Protein AF-F0ZIY8-F1 (afdb_monomer_lite)

Radius of gyration: 47.44 Å; chains: 1; bounding box: 105×86×109 Å

Structure (mmCIF, N/CA/C/O backbone):
data_AF-F0ZIY8-F1
#
_entry.id   AF-F0ZIY8-F1
#
loop_
_atom_site.group_PDB
_atom_site.id
_atom_site.type_symb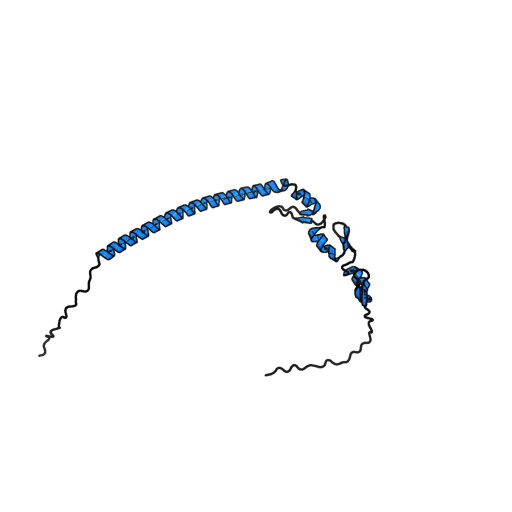ol
_atom_site.label_atom_id
_atom_site.label_alt_id
_atom_site.label_comp_id
_atom_site.label_asym_id
_atom_site.label_entity_id
_atom_site.label_seq_id
_atom_site.pdbx_PDB_ins_code
_atom_site.Cartn_x
_atom_site.Cartn_y
_atom_site.Cartn_z
_atom_site.occupancy
_atom_site.B_iso_or_equiv
_atom_site.auth_seq_id
_atom_site.auth_comp_id
_atom_site.auth_asym_id
_atom_site.auth_atom_id
_atom_site.pdbx_PDB_model_num
ATOM 1 N N . MET A 1 1 ? -14.926 -57.687 -19.086 1.00 38.59 1 MET A N 1
ATOM 2 C CA . MET A 1 1 ? -14.858 -57.351 -20.523 1.00 38.59 1 MET A CA 1
ATOM 3 C C . MET A 1 1 ? -13.674 -56.431 -20.722 1.00 38.59 1 MET A C 1
ATOM 5 O O . MET A 1 1 ? -13.689 -55.307 -20.241 1.00 38.59 1 MET A O 1
ATOM 9 N N . GLU A 1 2 ? -12.624 -56.969 -21.328 1.00 29.83 2 GLU A N 1
ATOM 10 C CA . GLU A 1 2 ? -11.372 -56.281 -21.631 1.00 29.83 2 GLU A CA 1
ATOM 11 C C . GLU A 1 2 ? -11.563 -55.410 -22.877 1.00 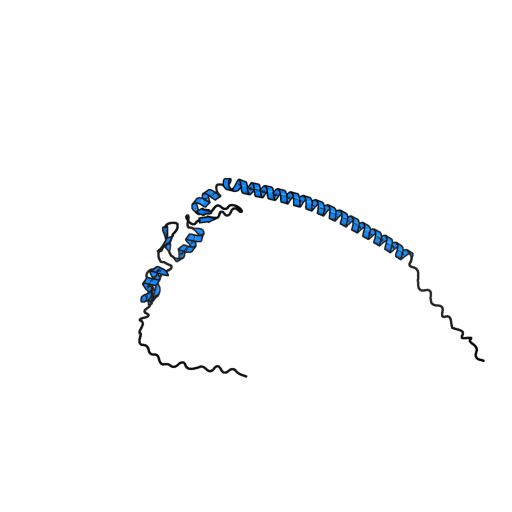29.83 2 GLU A C 1
ATOM 13 O O . GLU A 1 2 ? -11.985 -55.901 -23.926 1.00 29.83 2 GLU A O 1
ATOM 18 N N . ILE A 1 3 ? -11.272 -54.114 -22.771 1.00 34.38 3 ILE A N 1
ATOM 19 C CA . ILE A 1 3 ? -11.313 -53.201 -23.914 1.00 34.38 3 ILE A CA 1
ATOM 20 C C . ILE A 1 3 ? -9.974 -53.326 -24.645 1.00 34.38 3 ILE A C 1
ATOM 22 O O . ILE A 1 3 ? -8.959 -52.774 -24.223 1.00 34.38 3 ILE A O 1
ATOM 26 N N . LYS A 1 4 ? -9.976 -54.088 -25.742 1.00 33.06 4 LYS A N 1
ATOM 27 C CA . LYS A 1 4 ? -8.862 -54.175 -26.692 1.00 33.06 4 LYS A CA 1
ATOM 28 C C . LYS A 1 4 ? -8.757 -52.851 -27.453 1.00 33.06 4 LYS A C 1
ATOM 30 O O . LYS A 1 4 ? -9.622 -52.536 -28.267 1.00 33.06 4 LYS A O 1
ATOM 35 N N . PHE A 1 5 ? -7.699 -52.085 -27.201 1.00 32.84 5 PHE A N 1
ATOM 36 C CA . PHE A 1 5 ? -7.334 -50.950 -28.046 1.00 32.84 5 PHE A CA 1
ATOM 37 C C . PHE A 1 5 ? -6.757 -51.476 -29.363 1.00 32.84 5 PHE A C 1
ATOM 39 O O . PHE A 1 5 ? -5.696 -52.096 -29.396 1.00 32.84 5 PHE A O 1
ATOM 46 N N . VAL A 1 6 ? -7.494 -51.251 -30.449 1.00 36.56 6 VAL A N 1
ATOM 47 C CA . VAL A 1 6 ? -7.050 -51.507 -31.820 1.00 36.56 6 VAL A CA 1
ATOM 48 C C . VAL A 1 6 ? -6.121 -50.366 -32.231 1.00 36.56 6 VAL A C 1
ATOM 50 O O . VAL A 1 6 ? -6.571 -49.244 -32.463 1.00 36.56 6 VAL A O 1
ATOM 53 N N . SER A 1 7 ? -4.824 -50.652 -32.322 1.00 36.38 7 SER A N 1
ATOM 54 C CA . SER A 1 7 ? -3.845 -49.779 -32.969 1.00 36.38 7 SER A CA 1
ATOM 55 C C . SER A 1 7 ? -4.122 -49.763 -34.472 1.00 36.38 7 SER A C 1
ATOM 57 O O . SER A 1 7 ? -3.804 -50.720 -35.171 1.00 36.38 7 SER A O 1
ATOM 59 N N . LYS A 1 8 ? -4.752 -48.696 -34.975 1.00 40.06 8 LYS A N 1
ATOM 60 C CA . LYS A 1 8 ? -4.818 -48.441 -36.417 1.00 40.06 8 LYS A CA 1
ATOM 61 C C . LYS A 1 8 ? -3.461 -47.929 -36.885 1.00 40.06 8 LYS A C 1
ATOM 63 O O . LYS A 1 8 ? -3.038 -46.837 -36.511 1.00 40.06 8 LYS A O 1
ATOM 68 N N . GLU A 1 9 ? -2.809 -48.755 -37.689 1.00 42.09 9 GLU A N 1
ATOM 69 C CA . GLU A 1 9 ? -1.696 -48.403 -38.559 1.00 42.09 9 GLU A CA 1
ATOM 70 C C . GLU A 1 9 ? -2.087 -47.166 -39.382 1.00 42.09 9 GLU A C 1
ATOM 72 O O . GLU A 1 9 ? -3.124 -47.154 -40.046 1.00 42.09 9 GLU A O 1
ATOM 77 N N . ILE A 1 10 ? -1.300 -46.093 -39.279 1.00 44.62 10 ILE A N 1
ATOM 78 C CA . ILE A 1 10 ? -1.439 -44.937 -40.164 1.00 44.62 10 ILE A CA 1
ATOM 79 C C . ILE A 1 10 ? -0.453 -45.143 -41.304 1.00 44.62 10 ILE A C 1
ATOM 81 O O . ILE A 1 10 ? 0.761 -45.187 -41.098 1.00 44.62 10 ILE A O 1
ATOM 85 N N . ASP A 1 11 ? -1.035 -45.291 -42.489 1.00 41.12 11 ASP A N 1
ATOM 86 C CA . ASP A 1 11 ? -0.373 -45.572 -43.746 1.00 41.12 11 ASP A CA 1
ATOM 87 C C . ASP A 1 11 ? 0.800 -44.639 -44.040 1.00 41.12 11 ASP A C 1
ATOM 89 O O . ASP A 1 11 ? 0.721 -43.407 -44.073 1.00 41.12 11 ASP A O 1
ATOM 93 N N . ASN A 1 12 ? 1.905 -45.309 -44.330 1.00 47.19 12 ASN A N 1
ATOM 94 C CA . ASN A 1 12 ? 3.186 -44.776 -44.723 1.00 47.19 12 ASN A CA 1
ATOM 95 C C . ASN A 1 12 ? 3.118 -44.359 -46.204 1.00 47.19 12 ASN A C 1
ATOM 97 O O . ASN A 1 12 ? 3.595 -45.067 -47.087 1.00 47.19 12 ASN A O 1
ATOM 101 N N . SER A 1 13 ? 2.458 -43.236 -46.503 1.00 51.12 13 SER A N 1
ATOM 102 C CA . SER A 1 13 ? 2.246 -42.798 -47.890 1.00 51.12 13 SER A CA 1
ATOM 103 C C . SER A 1 13 ? 2.070 -41.280 -48.028 1.00 51.12 13 SER A C 1
ATOM 105 O O . SER A 1 13 ? 1.083 -40.825 -48.582 1.00 51.12 13 SER A O 1
ATOM 107 N N 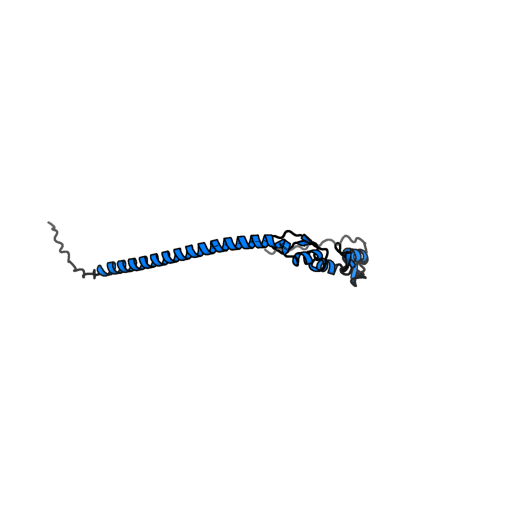. PHE A 1 14 ? 3.039 -40.472 -47.584 1.00 41.84 14 PHE A N 1
ATOM 108 C CA . PHE A 1 14 ? 3.292 -39.135 -48.156 1.00 41.84 14 PHE A CA 1
ATOM 109 C C . PHE A 1 14 ? 4.769 -38.765 -47.965 1.00 41.84 14 PHE A C 1
ATOM 111 O O . PHE A 1 14 ? 5.156 -37.960 -47.121 1.00 41.84 14 PHE A O 1
ATOM 118 N N . ARG A 1 15 ? 5.633 -39.366 -48.790 1.00 45.59 15 ARG A N 1
ATOM 119 C CA . ARG A 1 15 ? 7.035 -38.957 -48.931 1.00 45.59 15 ARG A CA 1
ATOM 120 C C . ARG A 1 15 ? 7.101 -37.650 -49.731 1.00 45.59 15 ARG A C 1
ATOM 122 O O . ARG A 1 15 ? 7.441 -37.653 -50.911 1.00 45.59 15 ARG A O 1
ATOM 129 N N . CYS A 1 16 ? 6.763 -36.525 -49.100 1.00 43.22 16 CYS A N 1
ATOM 130 C CA . CYS A 1 16 ? 6.995 -35.199 -49.672 1.00 43.22 16 CYS A CA 1
ATOM 131 C C . CYS A 1 16 ? 8.455 -34.794 -49.424 1.00 43.22 16 CYS A C 1
ATOM 133 O O . CYS A 1 16 ? 8.876 -34.548 -48.295 1.00 43.22 16 CYS A O 1
ATOM 135 N N . LYS A 1 17 ? 9.249 -34.767 -50.498 1.00 42.97 17 LYS A N 1
ATOM 136 C CA . LYS A 1 17 ? 10.638 -34.301 -50.508 1.00 42.97 17 LYS A CA 1
ATOM 137 C C . LYS A 1 17 ? 10.689 -32.797 -50.208 1.00 42.97 17 LYS A C 1
ATOM 139 O O . LYS A 1 17 ? 10.647 -31.984 -51.125 1.00 42.97 17 LYS A O 1
ATOM 144 N N . LYS A 1 18 ? 10.846 -32.420 -48.942 1.00 43.06 18 LYS A N 1
ATOM 145 C CA . LYS A 1 18 ? 11.510 -31.164 -48.580 1.00 43.06 18 LYS A CA 1
ATOM 146 C C . LYS A 1 18 ? 12.559 -31.461 -47.522 1.00 43.06 18 LYS A C 1
ATOM 148 O O . LYS A 1 18 ? 12.265 -31.575 -46.338 1.00 43.06 18 LYS A O 1
ATOM 153 N N . SER A 1 19 ? 13.789 -31.625 -47.987 1.00 51.25 19 SER A N 1
ATOM 154 C CA . SER A 1 19 ? 14.988 -31.662 -47.160 1.00 51.25 19 SER A CA 1
ATOM 155 C C . SER A 1 19 ? 15.195 -30.266 -46.568 1.00 51.25 19 SER A C 1
ATOM 157 O O . SER A 1 19 ? 15.924 -29.448 -47.123 1.00 51.25 19 SER A O 1
ATOM 159 N N . TYR A 1 20 ? 14.476 -29.934 -45.497 1.00 51.41 20 TYR A N 1
ATOM 160 C CA . TYR A 1 20 ? 14.747 -28.711 -44.753 1.00 51.41 20 TYR A CA 1
ATOM 161 C C . TYR A 1 20 ? 16.059 -28.922 -43.998 1.00 51.41 20 TYR A C 1
ATOM 163 O O . TYR A 1 20 ? 16.142 -29.765 -43.107 1.00 51.41 20 TYR A O 1
ATOM 171 N N . ASN A 1 21 ? 17.103 -28.194 -44.393 1.00 56.59 21 ASN A N 1
ATOM 172 C CA . ASN A 1 21 ? 18.365 -28.134 -43.665 1.00 56.59 21 ASN A CA 1
ATOM 173 C C . ASN A 1 21 ? 18.106 -27.523 -42.278 1.00 56.59 21 ASN A C 1
ATOM 175 O O . ASN A 1 21 ? 18.167 -26.309 -42.108 1.00 56.59 21 ASN A O 1
ATOM 179 N N . ASN A 1 22 ? 17.799 -28.370 -41.296 1.00 65.06 22 ASN A N 1
ATOM 180 C CA . ASN A 1 22 ? 17.608 -28.010 -39.890 1.00 65.06 22 ASN A CA 1
ATOM 181 C C . ASN A 1 22 ? 18.970 -27.868 -39.185 1.00 65.06 22 ASN A C 1
ATOM 183 O O . ASN A 1 22 ? 19.232 -28.482 -38.155 1.00 65.06 22 ASN A O 1
ATOM 187 N N . THR A 1 23 ? 19.893 -27.115 -39.785 1.00 83.62 23 THR A N 1
ATOM 188 C CA . THR A 1 23 ? 21.197 -26.865 -39.174 1.00 83.62 23 THR A CA 1
ATOM 189 C C . THR A 1 23 ? 21.044 -25.814 -38.080 1.00 83.62 23 THR A C 1
ATOM 191 O O . THR A 1 23 ? 20.706 -24.654 -38.331 1.00 83.62 23 THR A O 1
ATOM 194 N N . GLU A 1 24 ? 21.267 -26.236 -36.840 1.00 88.19 24 GLU A N 1
ATOM 195 C CA . GLU A 1 24 ? 21.360 -25.334 -35.700 1.00 88.19 24 GLU A CA 1
ATOM 196 C C . GLU A 1 24 ? 22.715 -24.620 -35.714 1.00 88.19 24 GLU A C 1
ATOM 198 O O . GLU A 1 24 ? 23.759 -25.215 -35.985 1.00 88.19 24 GLU A O 1
ATOM 203 N N . ALA A 1 25 ? 22.700 -23.328 -35.412 1.00 89.69 25 ALA A N 1
ATOM 204 C CA . ALA A 1 25 ? 23.885 -22.509 -35.225 1.00 89.69 25 ALA A CA 1
ATOM 205 C C . ALA A 1 25 ? 23.791 -21.782 -33.875 1.00 89.69 25 ALA A C 1
ATOM 207 O O . ALA A 1 25 ? 22.692 -21.440 -33.428 1.00 89.69 25 ALA A O 1
ATOM 208 N N . PRO A 1 26 ? 24.918 -21.505 -33.199 1.00 93.56 26 PRO A N 1
ATOM 209 C CA . PRO A 1 26 ? 24.887 -20.732 -31.968 1.00 93.56 26 PRO A CA 1
ATOM 210 C C . PRO A 1 26 ? 24.473 -19.281 -32.255 1.00 93.56 26 PRO A C 1
ATOM 212 O O . PRO A 1 26 ? 25.013 -18.615 -33.142 1.00 93.56 26 PRO A O 1
ATOM 215 N N . CYS A 1 27 ? 23.534 -18.767 -31.462 1.00 93.88 27 CYS A N 1
ATOM 216 C CA . CYS A 1 27 ? 23.177 -17.349 -31.445 1.00 93.88 27 CYS A CA 1
ATOM 217 C C . CYS A 1 27 ? 24.383 -16.491 -31.037 1.00 93.88 27 CYS A C 1
ATOM 219 O O . CYS A 1 27 ? 25.069 -16.806 -30.060 1.00 93.88 27 CYS A O 1
ATOM 221 N N . ASP A 1 28 ? 24.621 -15.358 -31.704 1.00 92.94 28 ASP A N 1
ATOM 222 C CA . ASP A 1 28 ? 25.840 -14.577 -31.459 1.00 92.94 28 ASP A CA 1
ATOM 223 C C . ASP A 1 28 ? 25.832 -13.902 -30.084 1.00 92.94 28 ASP A C 1
ATOM 225 O O . ASP A 1 28 ? 26.882 -13.730 -29.457 1.00 92.94 28 ASP A O 1
ATOM 229 N N . LEU A 1 29 ? 24.634 -13.606 -29.577 1.00 93.75 29 LEU A N 1
ATOM 230 C CA . LEU A 1 29 ? 24.413 -12.906 -28.319 1.00 93.75 29 LEU A CA 1
ATOM 231 C C . LEU A 1 29 ? 24.307 -13.857 -27.127 1.00 93.75 29 LEU A C 1
ATOM 233 O O . LEU A 1 29 ? 24.973 -13.643 -26.114 1.00 93.75 29 LEU A O 1
ATOM 237 N N . CYS A 1 30 ? 23.450 -14.883 -27.205 1.00 93.31 30 CYS A N 1
ATOM 238 C CA . CYS A 1 30 ? 23.188 -15.780 -26.076 1.00 93.31 30 CYS A CA 1
ATOM 239 C C . CYS A 1 30 ? 23.963 -17.096 -26.119 1.00 93.31 30 CYS A C 1
ATOM 241 O O . CYS A 1 30 ? 24.112 -17.685 -25.048 1.00 93.31 30 CYS A O 1
ATOM 243 N N . LYS A 1 31 ? 24.509 -17.479 -27.283 1.00 94.12 31 LYS A N 1
ATOM 244 C CA . LYS A 1 31 ? 25.193 -18.755 -27.562 1.00 94.12 31 LYS A CA 1
ATOM 245 C C . LYS A 1 31 ? 24.301 -19.999 -27.484 1.00 94.12 31 LYS A C 1
ATOM 247 O O . LYS A 1 31 ? 24.815 -21.105 -27.576 1.00 94.12 31 LYS A O 1
ATOM 252 N N . ALA A 1 32 ? 22.982 -19.828 -27.357 1.00 91.38 32 ALA A N 1
ATOM 253 C CA . ALA A 1 32 ? 22.037 -20.936 -27.451 1.00 91.38 32 ALA A CA 1
ATOM 254 C C . ALA A 1 32 ? 21.989 -21.479 -28.891 1.00 91.38 32 ALA A C 1
ATOM 256 O O . ALA A 1 32 ? 22.099 -20.670 -29.823 1.00 91.38 32 ALA A O 1
ATOM 257 N N . PRO A 1 33 ? 21.819 -22.798 -29.078 1.00 92.38 33 PRO A N 1
ATOM 258 C CA . PRO A 1 33 ? 21.574 -23.368 -30.395 1.00 92.38 33 PRO A CA 1
ATOM 259 C C . PRO A 1 33 ? 20.216 -22.880 -30.906 1.00 92.38 33 PRO A C 1
ATOM 261 O O . PRO A 1 33 ? 19.212 -22.935 -30.195 1.00 92.38 33 PRO A O 1
ATOM 264 N N . VAL A 1 34 ? 20.201 -22.330 -32.116 1.00 93.19 34 VAL A N 1
ATOM 265 C CA . VAL A 1 34 ? 18.993 -21.855 -32.795 1.00 93.19 34 VAL A CA 1
ATOM 266 C C . VAL A 1 34 ? 19.041 -22.296 -34.248 1.00 93.19 34 VAL A C 1
ATOM 268 O O . VAL A 1 34 ? 20.119 -22.345 -34.841 1.00 93.19 34 VAL A O 1
ATOM 271 N N . LEU A 1 35 ? 17.888 -22.599 -34.843 1.00 92.00 35 LEU A N 1
ATOM 272 C CA . LEU A 1 35 ? 17.821 -22.891 -36.273 1.00 92.00 35 LEU A CA 1
ATOM 273 C C . LEU A 1 35 ? 18.413 -21.720 -37.056 1.00 92.00 35 LEU A C 1
ATOM 275 O O . LEU A 1 35 ? 18.092 -20.561 -36.786 1.00 92.00 35 LEU A O 1
ATOM 279 N N . ASN A 1 36 ? 19.278 -22.007 -38.026 1.00 89.31 36 ASN A N 1
ATOM 280 C CA . ASN A 1 36 ? 19.948 -20.952 -38.781 1.00 89.31 36 ASN A CA 1
ATOM 281 C C . ASN A 1 36 ? 18.946 -20.047 -39.529 1.00 89.31 36 ASN A C 1
ATOM 283 O O . ASN A 1 36 ? 19.167 -18.841 -39.631 1.00 89.31 36 ASN A O 1
ATOM 287 N N . SER A 1 37 ? 17.807 -20.603 -39.969 1.00 90.00 37 SER A N 1
ATOM 288 C CA . SER A 1 37 ? 16.678 -19.846 -40.537 1.00 90.00 37 SER A CA 1
ATOM 289 C C . SER A 1 37 ? 16.073 -18.841 -39.553 1.00 90.00 37 SER A C 1
ATOM 291 O O . SER A 1 37 ? 15.670 -17.750 -39.950 1.00 90.00 37 SER A O 1
ATOM 293 N N . ASP A 1 38 ? 16.066 -19.181 -38.264 1.00 90.75 38 ASP A N 1
ATOM 294 C CA . ASP A 1 38 ? 15.397 -18.419 -37.212 1.00 90.75 38 ASP A CA 1
ATOM 295 C C . ASP A 1 38 ? 16.374 -17.570 -36.395 1.00 90.75 38 ASP A C 1
ATOM 297 O O . ASP A 1 38 ? 15.941 -16.774 -35.562 1.00 90.75 38 ASP A O 1
ATOM 301 N N . LYS A 1 39 ? 17.688 -17.679 -36.636 1.00 91.44 39 LYS A N 1
ATOM 302 C CA . LYS A 1 39 ? 18.732 -16.976 -35.873 1.00 91.44 39 LYS A CA 1
ATOM 303 C C . LYS A 1 39 ? 18.481 -15.466 -35.801 1.00 91.44 39 LYS A C 1
ATOM 305 O O . LYS A 1 39 ? 18.526 -14.888 -34.715 1.00 91.44 39 LYS A O 1
ATOM 310 N N . LYS A 1 40 ? 18.139 -14.833 -36.929 1.00 91.69 40 LYS A N 1
ATOM 311 C CA . LYS A 1 40 ? 17.824 -13.395 -36.979 1.00 91.69 40 LYS A CA 1
ATOM 312 C C . LYS A 1 40 ? 16.566 -13.054 -36.171 1.00 91.69 40 LYS A C 1
ATOM 314 O O . LYS A 1 40 ? 16.591 -12.135 -35.355 1.00 91.69 40 LYS A O 1
ATOM 319 N N . SER A 1 41 ? 15.497 -13.834 -36.343 1.00 93.56 41 SER A N 1
ATOM 320 C CA . SER A 1 41 ? 14.245 -13.660 -35.593 1.00 93.56 41 SER A CA 1
ATOM 321 C C . SER A 1 41 ? 14.460 -13.8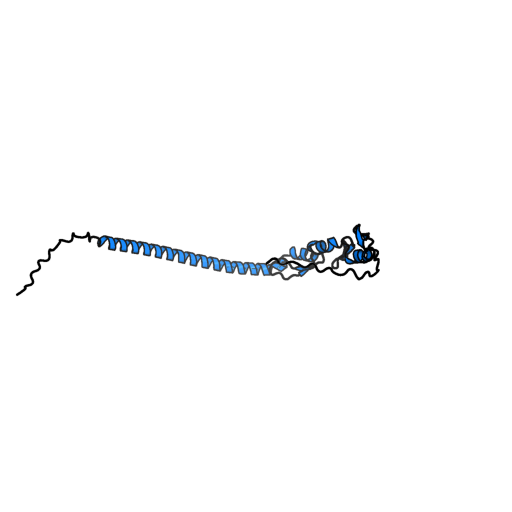41 -34.087 1.00 93.56 41 SER A C 1
ATOM 323 O O . SER A 1 41 ? 13.998 -13.031 -33.280 1.00 93.56 41 SER A O 1
ATOM 325 N N . HIS A 1 42 ? 15.243 -14.850 -33.695 1.00 93.31 42 HIS A N 1
ATOM 326 C CA . HIS A 1 42 ? 15.685 -15.052 -32.324 1.00 93.31 42 HIS A CA 1
ATOM 327 C C . HIS A 1 42 ? 16.391 -13.804 -31.790 1.00 93.31 42 HIS A C 1
ATOM 329 O O . HIS A 1 42 ? 15.980 -13.272 -30.762 1.00 93.31 42 H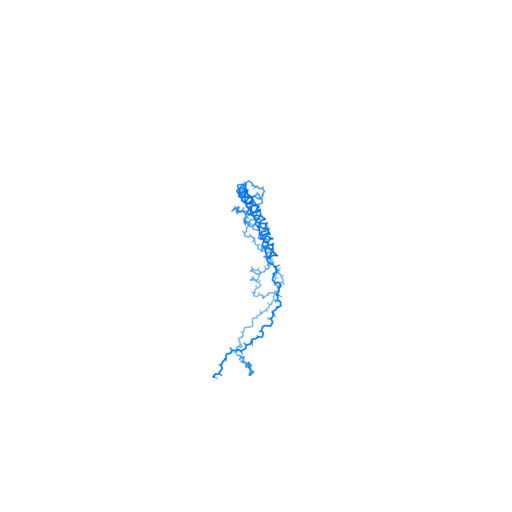IS A O 1
ATOM 335 N N . GLU A 1 43 ? 17.427 -13.303 -32.461 1.00 93.00 43 GLU A N 1
ATOM 336 C CA . GLU A 1 43 ? 18.191 -12.141 -31.995 1.00 93.00 43 GLU A CA 1
ATOM 337 C C . GLU A 1 43 ? 17.342 -10.875 -31.854 1.00 93.00 43 GLU A C 1
ATOM 339 O O . GLU A 1 43 ? 17.500 -10.132 -30.880 1.00 93.00 43 GLU A O 1
ATOM 344 N N . GLU A 1 44 ? 16.421 -10.643 -32.786 1.00 92.69 44 GLU A N 1
ATOM 345 C CA . GLU A 1 44 ? 15.545 -9.474 -32.788 1.00 92.69 44 GLU A CA 1
ATOM 346 C C . GLU A 1 44 ? 14.449 -9.566 -31.727 1.00 92.69 44 GLU A C 1
ATOM 348 O O . GLU A 1 44 ? 14.285 -8.617 -30.961 1.00 92.69 44 GLU A O 1
ATOM 353 N N . ASN A 1 45 ? 13.768 -10.707 -31.587 1.00 92.12 45 ASN A N 1
ATOM 354 C CA . ASN A 1 45 ? 12.497 -10.789 -30.854 1.00 92.12 45 ASN A CA 1
ATOM 355 C C . ASN A 1 45 ? 12.561 -11.591 -29.550 1.00 92.12 45 ASN A C 1
ATOM 357 O O . ASN A 1 45 ? 11.865 -11.247 -28.595 1.00 92.12 45 ASN A O 1
ATOM 361 N N . TYR A 1 46 ? 13.450 -12.584 -29.451 1.00 92.75 46 TYR A N 1
ATOM 362 C CA . TYR A 1 46 ? 13.406 -13.564 -28.353 1.00 92.75 46 TYR A CA 1
ATOM 363 C C . TYR A 1 46 ? 14.682 -13.644 -27.509 1.00 92.75 46 TYR A C 1
ATOM 365 O O . TYR A 1 46 ? 14.633 -13.987 -26.331 1.00 92.75 46 TYR A O 1
ATOM 373 N N . CYS A 1 47 ? 15.835 -13.260 -28.057 1.00 95.69 47 CYS A N 1
ATOM 374 C CA . CYS A 1 47 ? 17.124 -13.399 -27.402 1.00 95.69 47 CYS A CA 1
ATOM 375 C C . CYS A 1 47 ? 17.162 -12.642 -26.060 1.00 95.69 47 CYS A C 1
ATOM 377 O O . CYS A 1 47 ? 17.018 -11.412 -26.049 1.00 95.69 47 CYS A O 1
ATOM 379 N N . PRO A 1 48 ? 17.410 -13.325 -24.927 1.00 95.00 48 PRO A N 1
ATOM 380 C CA . PRO A 1 48 ? 17.401 -12.704 -23.600 1.00 95.00 48 PRO A CA 1
ATOM 381 C C . PRO A 1 48 ? 18.554 -11.710 -23.406 1.00 95.00 48 PRO A C 1
ATOM 383 O O . PRO A 1 48 ? 18.429 -10.734 -22.660 1.00 95.00 48 PRO A O 1
ATOM 386 N N . LYS A 1 49 ? 19.674 -11.925 -24.113 1.00 95.81 49 LYS A N 1
ATOM 387 C CA . LYS A 1 49 ? 20.880 -11.091 -24.021 1.00 95.81 49 LYS A CA 1
ATOM 388 C C . LYS A 1 49 ? 20.875 -9.895 -24.983 1.00 95.81 49 LYS A C 1
ATOM 390 O O . LYS A 1 49 ? 21.765 -9.050 -24.865 1.00 95.81 49 LYS A O 1
ATOM 395 N N . LYS A 1 50 ? 19.888 -9.778 -25.885 1.00 95.38 50 LYS A N 1
ATOM 396 C CA . LYS A 1 50 ? 19.733 -8.608 -26.767 1.00 95.38 50 LYS A CA 1
ATOM 397 C C . LYS A 1 50 ? 19.557 -7.346 -25.929 1.00 95.38 50 LYS A C 1
ATOM 399 O O . LYS A 1 50 ? 18.765 -7.323 -24.984 1.00 95.38 50 LYS A O 1
ATOM 404 N N . LYS A 1 51 ? 20.312 -6.302 -26.271 1.00 96.12 51 LYS A N 1
ATOM 405 C CA . LYS A 1 51 ? 20.147 -4.974 -25.679 1.00 96.12 51 LYS A CA 1
ATOM 406 C C . LYS A 1 51 ? 18.914 -4.309 -26.285 1.00 96.12 51 LYS A C 1
ATOM 408 O O . LYS A 1 51 ? 18.814 -4.198 -27.502 1.00 96.12 51 LYS A O 1
ATOM 413 N N . ILE A 1 52 ? 18.007 -3.872 -25.426 1.00 95.69 52 ILE A N 1
ATOM 414 C CA . ILE A 1 52 ? 16.790 -3.138 -25.755 1.00 95.69 52 ILE A CA 1
ATOM 415 C C . ILE A 1 52 ? 16.733 -1.861 -24.917 1.00 95.69 52 ILE A C 1
ATOM 417 O O . ILE A 1 52 ? 17.282 -1.807 -23.814 1.00 95.69 52 ILE A O 1
ATOM 421 N N . SER A 1 53 ? 16.074 -0.832 -25.433 1.00 96.69 53 SER A N 1
ATOM 422 C CA . SER A 1 53 ? 15.903 0.435 -24.721 1.00 96.69 53 SER A CA 1
ATOM 423 C C . SER A 1 53 ? 14.666 0.391 -23.827 1.00 96.69 53 SER A C 1
ATOM 425 O O . SER A 1 53 ? 13.614 -0.128 -24.208 1.00 96.69 53 SER A O 1
ATOM 427 N N . CYS A 1 54 ? 14.784 0.923 -22.612 1.00 96.81 54 CYS A N 1
ATOM 428 C CA . CYS A 1 54 ? 13.633 1.143 -21.746 1.00 96.81 54 CYS A CA 1
ATOM 429 C C . CYS A 1 54 ? 12.750 2.263 -22.310 1.00 96.81 54 CYS A C 1
ATOM 431 O O . CYS A 1 54 ? 13.246 3.357 -22.549 1.00 96.81 54 CYS A O 1
ATOM 433 N N . GLN A 1 55 ? 11.446 2.023 -22.437 1.00 95.69 55 GLN A N 1
ATOM 434 C CA . GLN A 1 55 ? 10.490 2.993 -22.990 1.00 95.69 55 GLN A CA 1
ATOM 435 C C . GLN A 1 55 ? 10.271 4.246 -22.123 1.00 95.69 55 GLN A C 1
ATOM 437 O O . GLN A 1 55 ? 9.760 5.239 -22.617 1.00 95.69 55 GLN A O 1
ATOM 442 N N . TYR A 1 56 ? 10.644 4.208 -20.838 1.00 96.12 56 TYR A N 1
ATOM 443 C CA . TYR A 1 56 ? 10.420 5.324 -19.908 1.00 96.12 56 TYR A CA 1
ATOM 444 C C . TYR A 1 56 ? 11.669 6.172 -19.662 1.00 96.12 56 TYR A C 1
ATOM 446 O O . TYR A 1 56 ? 11.566 7.372 -19.439 1.00 96.12 56 TYR A O 1
ATOM 454 N N . CYS A 1 57 ? 12.855 5.556 -19.646 1.00 95.50 57 CYS A N 1
ATOM 455 C CA . CYS A 1 57 ? 14.107 6.246 -19.310 1.00 95.50 57 CYS A CA 1
ATOM 456 C C . CYS A 1 57 ? 15.199 6.114 -20.377 1.00 95.50 57 CYS A C 1
ATOM 458 O O . CYS A 1 57 ? 16.331 6.521 -20.132 1.00 95.50 57 CYS A O 1
ATOM 460 N N . ASN A 1 58 ? 14.900 5.490 -21.521 1.00 95.56 58 ASN A N 1
ATOM 461 C CA . ASN A 1 58 ? 15.807 5.283 -22.657 1.00 95.56 58 ASN A CA 1
ATOM 462 C C . ASN A 1 58 ? 17.116 4.531 -22.343 1.00 95.56 58 ASN A C 1
ATOM 464 O O . ASN A 1 58 ? 17.992 4.403 -23.196 1.00 95.56 58 ASN A O 1
ATOM 468 N N . LYS A 1 59 ? 17.252 3.956 -21.142 1.00 95.19 59 LYS A N 1
ATOM 469 C CA . LYS A 1 59 ? 18.425 3.167 -20.753 1.00 95.19 59 LYS A CA 1
ATOM 470 C C . LYS A 1 59 ? 18.496 1.863 -21.551 1.00 95.19 59 LYS A C 1
ATOM 472 O O . LYS A 1 59 ? 17.522 1.111 -21.596 1.00 95.19 59 LYS A O 1
ATOM 477 N N . SER A 1 60 ? 19.669 1.569 -22.112 1.00 96.69 60 SER A N 1
ATOM 478 C CA . SER A 1 60 ? 19.954 0.300 -22.790 1.00 96.69 60 SER A CA 1
ATOM 479 C C . SER A 1 60 ? 20.166 -0.830 -21.774 1.00 96.69 60 SER A C 1
ATOM 481 O O . SER A 1 60 ? 21.007 -0.730 -20.878 1.00 96.69 60 SER A O 1
ATOM 483 N N . LEU A 1 61 ? 19.387 -1.907 -21.888 1.00 95.81 61 LEU A N 1
ATOM 484 C CA . LEU A 1 61 ? 19.345 -3.033 -20.951 1.00 95.81 61 LEU A CA 1
ATOM 485 C C . LEU A 1 61 ? 19.228 -4.353 -21.713 1.00 95.81 61 LEU A C 1
ATOM 487 O O . LEU A 1 61 ? 18.647 -4.399 -22.789 1.00 95.81 61 LEU A O 1
ATOM 491 N N . LYS A 1 62 ? 19.722 -5.458 -21.148 1.00 96.56 62 LYS A N 1
ATOM 492 C CA . LYS A 1 62 ? 19.414 -6.792 -21.691 1.00 96.56 62 LYS A CA 1
ATOM 493 C C . LYS A 1 62 ? 17.915 -7.076 -21.553 1.00 96.56 62 LYS A C 1
ATOM 495 O O . LYS A 1 62 ? 17.347 -6.731 -20.514 1.00 96.56 62 LYS A O 1
ATOM 500 N N . ARG A 1 63 ? 17.305 -7.743 -22.539 1.00 95.50 63 ARG A N 1
ATOM 501 C CA . ARG A 1 63 ? 15.881 -8.128 -22.523 1.00 95.50 63 ARG A CA 1
ATOM 502 C C . ARG A 1 63 ? 15.485 -8.818 -21.217 1.00 95.50 63 ARG A C 1
ATOM 504 O O . ARG A 1 63 ? 14.546 -8.370 -20.570 1.00 95.50 63 ARG A O 1
ATOM 511 N N . GLU A 1 64 ? 16.277 -9.787 -20.762 1.00 95.44 64 GLU A N 1
ATOM 512 C CA . GLU A 1 64 ? 16.058 -10.513 -19.495 1.00 95.44 64 GLU A CA 1
ATOM 513 C C . GLU A 1 64 ? 16.021 -9.609 -18.243 1.00 95.44 64 GLU A C 1
ATOM 515 O O . GLU A 1 64 ? 15.470 -9.972 -17.208 1.00 95.44 64 GLU A O 1
ATOM 520 N N . LYS A 1 65 ? 16.629 -8.416 -18.307 1.00 96.12 65 LYS A N 1
ATOM 521 C CA . LYS A 1 65 ? 16.692 -7.458 -17.193 1.00 96.12 65 LYS A CA 1
ATOM 522 C C . LYS A 1 65 ? 15.626 -6.366 -17.284 1.00 96.12 65 LYS A C 1
ATOM 524 O O . LYS A 1 65 ? 15.515 -5.585 -16.337 1.00 96.12 65 LYS A O 1
ATOM 529 N N . LYS A 1 66 ? 14.866 -6.277 -18.384 1.00 95.62 66 LYS A N 1
ATOM 530 C CA . LYS A 1 66 ? 13.869 -5.214 -18.595 1.00 95.62 66 LYS A CA 1
ATOM 531 C C . LYS A 1 66 ? 12.778 -5.256 -17.531 1.00 95.62 66 LYS A C 1
ATOM 533 O O . LYS A 1 66 ? 12.520 -4.231 -16.912 1.00 95.62 66 LYS A O 1
ATOM 538 N N . GLU A 1 67 ? 12.201 -6.422 -17.262 1.00 95.44 67 GLU A N 1
ATOM 539 C CA . GLU A 1 67 ? 11.124 -6.566 -16.271 1.00 95.44 67 GLU A CA 1
ATOM 540 C C . GLU A 1 67 ? 11.583 -6.161 -14.870 1.00 95.44 67 GLU A C 1
ATOM 542 O O . GLU A 1 67 ? 10.988 -5.283 -14.250 1.00 95.44 67 GLU A O 1
ATOM 547 N N . LYS A 1 68 ? 12.727 -6.692 -14.415 1.00 96.44 68 LYS A N 1
ATOM 548 C CA . LYS A 1 68 ? 13.331 -6.305 -13.128 1.00 96.44 68 LYS A CA 1
ATOM 549 C C . LYS A 1 68 ? 13.632 -4.806 -13.055 1.00 96.44 68 LYS A C 1
ATOM 551 O O . LYS A 1 68 ? 13.519 -4.200 -11.993 1.00 96.44 68 LYS A O 1
ATOM 556 N N . HIS A 1 69 ? 14.036 -4.193 -14.168 1.00 96.69 69 HIS A N 1
ATOM 557 C CA . HIS A 1 69 ? 14.250 -2.753 -14.220 1.00 96.69 69 HIS A CA 1
ATOM 558 C C . HIS A 1 69 ? 12.944 -1.970 -14.054 1.00 96.69 69 HIS A C 1
ATOM 560 O O . HIS A 1 69 ? 12.915 -1.046 -13.245 1.00 96.69 69 HIS A O 1
ATOM 566 N N . LEU A 1 70 ? 11.882 -2.326 -14.779 1.00 95.69 70 LEU A N 1
ATOM 567 C CA . LEU A 1 70 ? 10.583 -1.655 -14.669 1.00 95.69 70 LEU A CA 1
ATOM 568 C C . LEU A 1 70 ? 10.007 -1.796 -13.255 1.00 95.69 70 LEU A C 1
ATOM 570 O O . LEU A 1 70 ? 9.626 -0.792 -12.651 1.00 95.69 70 LEU A O 1
ATOM 574 N N . ALA A 1 71 ? 10.070 -3.008 -12.700 1.00 94.69 71 ALA A N 1
ATOM 575 C CA . ALA A 1 71 ? 9.540 -3.324 -11.381 1.00 94.69 71 ALA A CA 1
ATOM 576 C C . ALA A 1 71 ? 10.141 -2.450 -10.270 1.00 94.69 71 ALA A C 1
ATOM 578 O O . ALA A 1 71 ? 9.387 -1.912 -9.469 1.00 94.69 71 ALA A O 1
ATOM 579 N N . SER A 1 72 ? 11.466 -2.246 -10.228 1.00 93.19 72 SER A N 1
ATOM 580 C CA . SER A 1 72 ? 12.097 -1.595 -9.061 1.00 93.19 72 SER A CA 1
ATOM 581 C C . SER A 1 72 ? 13.189 -0.562 -9.339 1.00 93.19 72 SER A C 1
ATOM 583 O O . SER A 1 72 ? 13.566 0.169 -8.429 1.00 93.19 72 SER A O 1
ATOM 585 N N . LYS A 1 73 ? 13.723 -0.462 -10.564 1.00 94.94 73 LYS A N 1
ATOM 586 C CA . LYS A 1 73 ? 14.910 0.379 -10.843 1.00 94.94 73 LYS A CA 1
ATOM 587 C C . LYS A 1 73 ? 14.652 1.572 -11.751 1.00 94.94 73 LYS A C 1
ATOM 589 O O . LYS A 1 73 ? 15.470 2.484 -11.788 1.00 94.94 73 LYS A O 1
ATOM 594 N N . CYS A 1 74 ? 13.588 1.553 -12.546 1.00 96.88 74 CYS A N 1
ATOM 595 C CA . CYS A 1 74 ? 13.306 2.627 -13.485 1.00 96.88 74 CYS A CA 1
ATOM 596 C C . CYS A 1 74 ? 12.846 3.883 -12.728 1.00 96.88 74 CYS A C 1
ATOM 598 O O . CYS A 1 74 ? 11.845 3.795 -12.019 1.00 96.88 74 CYS A O 1
ATOM 600 N N . PRO A 1 75 ? 13.527 5.035 -12.869 1.00 96.25 75 PRO A N 1
ATOM 601 C CA . PRO A 1 75 ? 13.137 6.264 -12.173 1.00 96.25 75 PRO A CA 1
ATOM 602 C C . PRO A 1 75 ? 11.874 6.906 -12.762 1.00 96.25 75 PRO A C 1
ATOM 604 O O . PRO A 1 75 ? 11.173 7.626 -12.066 1.00 96.25 75 PRO A O 1
ATOM 607 N N . LYS A 1 76 ? 11.572 6.627 -14.037 1.00 96.75 76 LYS A N 1
ATOM 608 C CA . LYS A 1 76 ? 10.480 7.256 -14.797 1.00 96.75 76 LYS A CA 1
ATOM 609 C C . LYS A 1 76 ? 9.197 6.418 -14.871 1.00 96.75 76 LYS A C 1
ATOM 611 O O . LYS A 1 76 ? 8.237 6.837 -15.506 1.00 96.75 76 LYS A O 1
ATOM 616 N N . VAL A 1 77 ? 9.163 5.242 -14.241 1.00 96.75 77 VAL A N 1
ATOM 617 C CA . VAL A 1 77 ? 7.910 4.483 -14.083 1.00 96.75 77 VAL A CA 1
ATOM 618 C C . VAL A 1 77 ? 7.038 5.215 -13.070 1.00 96.75 77 VAL A C 1
ATOM 620 O O . VAL A 1 77 ? 7.538 5.605 -12.015 1.00 96.75 77 VAL A O 1
ATOM 623 N N . LYS A 1 78 ? 5.765 5.426 -13.412 1.00 96.19 78 LYS A N 1
ATOM 624 C CA . LYS A 1 78 ? 4.779 6.006 -12.501 1.00 96.19 78 LYS A CA 1
ATOM 625 C C . LYS A 1 78 ? 4.357 4.985 -11.451 1.00 96.19 78 LYS A C 1
ATOM 627 O O . LYS A 1 78 ? 4.162 3.813 -11.768 1.00 96.19 78 LYS A O 1
ATOM 632 N N . GLU A 1 79 ? 4.246 5.437 -10.212 1.00 95.56 79 GLU A N 1
ATOM 633 C CA . GLU A 1 79 ? 3.748 4.659 -9.086 1.00 95.56 79 GLU A CA 1
ATOM 634 C C . GLU A 1 79 ? 2.738 5.487 -8.290 1.00 95.56 79 GLU A C 1
ATOM 636 O O . GLU A 1 79 ? 2.840 6.715 -8.202 1.00 95.56 79 GLU A O 1
ATOM 641 N N . LYS A 1 80 ? 1.743 4.801 -7.726 1.00 96.50 80 LYS A N 1
ATOM 642 C CA . LYS A 1 80 ? 0.789 5.406 -6.799 1.00 96.50 80 LYS A CA 1
ATOM 643 C C . LYS A 1 80 ? 1.433 5.564 -5.428 1.00 96.50 80 LYS A C 1
ATOM 645 O O . LYS A 1 80 ? 2.278 4.753 -5.036 1.00 96.50 80 LYS A O 1
ATOM 650 N N . CYS A 1 81 ? 1.033 6.602 -4.705 1.00 95.75 81 CYS A N 1
ATOM 651 C CA . CYS A 1 81 ? 1.433 6.768 -3.320 1.00 95.75 81 CYS A CA 1
ATOM 652 C C . CYS A 1 81 ? 0.952 5.575 -2.479 1.00 95.75 81 CYS A C 1
ATOM 654 O O . CYS A 1 81 ? -0.137 5.048 -2.688 1.00 95.75 81 CYS A O 1
ATOM 656 N N . ILE A 1 82 ? 1.790 5.143 -1.537 1.00 93.56 82 ILE A N 1
ATOM 657 C CA . ILE A 1 82 ? 1.475 4.047 -0.608 1.00 93.56 82 ILE A CA 1
ATOM 658 C C . ILE A 1 82 ? 0.653 4.516 0.595 1.00 93.56 82 ILE A C 1
ATOM 660 O O . ILE A 1 82 ? 0.184 3.692 1.373 1.00 93.56 82 ILE A O 1
ATOM 664 N N . PHE A 1 83 ? 0.532 5.831 0.788 1.00 94.00 83 PHE A N 1
ATOM 665 C CA . PHE A 1 83 ? -0.232 6.397 1.886 1.00 94.00 83 PHE A CA 1
ATOM 666 C C . PHE A 1 83 ? -1.727 6.193 1.618 1.00 94.00 83 PHE A C 1
ATOM 668 O O . PHE A 1 83 ? -2.245 6.634 0.590 1.00 94.00 83 PHE A O 1
ATOM 675 N N . ASN A 1 84 ? -2.421 5.521 2.537 1.00 89.50 84 ASN A N 1
ATOM 676 C CA . ASN A 1 84 ? -3.839 5.207 2.380 1.00 89.50 84 ASN A CA 1
ATOM 677 C C . ASN A 1 84 ? -4.671 6.491 2.250 1.00 89.50 84 ASN A C 1
ATOM 679 O O . ASN A 1 84 ? -4.546 7.409 3.054 1.00 89.50 84 ASN A O 1
ATOM 683 N N . GLY A 1 85 ? -5.519 6.550 1.223 1.00 90.12 85 GLY A N 1
ATOM 684 C CA . GLY A 1 85 ? -6.319 7.738 0.903 1.00 90.12 85 GLY A CA 1
ATOM 685 C C . GLY A 1 85 ? -5.599 8.779 0.036 1.00 90.12 85 GLY A C 1
ATOM 686 O O . GLY A 1 85 ? -6.248 9.685 -0.482 1.00 90.12 85 GLY A O 1
ATOM 687 N N . CYS A 1 86 ? -4.290 8.644 -0.205 1.00 94.88 86 CYS A N 1
ATOM 688 C CA . CYS A 1 86 ? -3.571 9.514 -1.133 1.00 94.88 86 CYS A CA 1
ATOM 689 C C . CYS A 1 86 ? -3.696 9.000 -2.577 1.00 94.88 86 CYS A C 1
ATOM 691 O O . CYS A 1 86 ? -3.214 7.921 -2.913 1.00 94.88 86 CYS A O 1
ATOM 693 N N . ASN A 1 87 ? -4.290 9.804 -3.464 1.00 94.19 87 ASN A N 1
ATOM 694 C CA . ASN A 1 87 ? -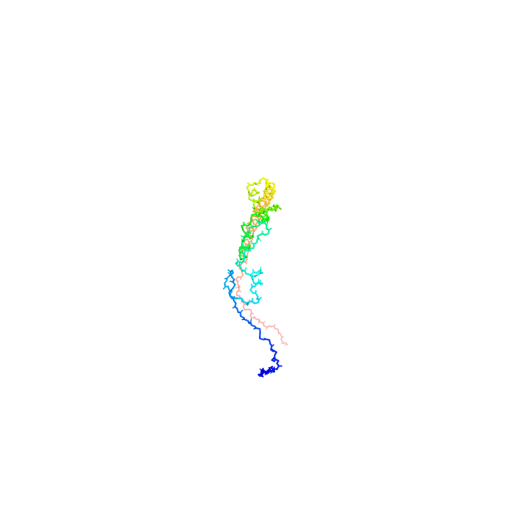4.498 9.452 -4.878 1.00 94.19 87 ASN A CA 1
ATOM 695 C C . ASN A 1 87 ? -3.375 9.937 -5.814 1.00 94.19 87 ASN A C 1
ATOM 697 O O . ASN A 1 87 ? -3.534 9.931 -7.034 1.00 94.19 87 ASN A O 1
ATOM 701 N N . VAL A 1 88 ? -2.244 10.385 -5.265 1.00 94.81 88 VAL A N 1
ATOM 702 C CA . VAL A 1 88 ? -1.128 10.915 -6.055 1.00 94.81 88 VAL A CA 1
ATOM 703 C C . VAL A 1 88 ? -0.438 9.791 -6.830 1.00 94.81 88 VAL A C 1
ATOM 705 O O . VAL A 1 88 ? -0.009 8.789 -6.257 1.00 94.81 88 VAL A O 1
ATOM 708 N N . GLU A 1 89 ? -0.274 9.997 -8.136 1.00 96.75 89 GLU A N 1
ATOM 709 C CA . GLU A 1 89 ? 0.508 9.140 -9.024 1.00 96.75 89 GLU A CA 1
ATOM 710 C C . GLU A 1 89 ? 1.614 9.969 -9.687 1.00 96.75 89 GLU A C 1
ATOM 712 O O . GLU A 1 89 ? 1.349 10.913 -10.433 1.00 96.75 89 GLU A O 1
ATOM 717 N N . LYS A 1 90 ? 2.869 9.626 -9.398 1.00 95.75 90 LYS A N 1
ATOM 718 C CA . LYS A 1 90 ? 4.065 10.360 -9.847 1.00 95.75 90 LYS A CA 1
ATOM 719 C C . LYS A 1 90 ? 5.128 9.373 -10.321 1.00 95.75 90 LYS A C 1
ATOM 721 O O . LYS A 1 90 ? 5.038 8.178 -10.038 1.00 95.75 90 LYS A O 1
ATOM 726 N N . THR A 1 91 ? 6.136 9.833 -11.061 1.00 97.31 91 THR A N 1
ATOM 727 C CA . THR A 1 91 ? 7.284 8.968 -11.379 1.00 97.31 91 THR A CA 1
ATOM 728 C C . THR A 1 91 ? 8.010 8.554 -10.101 1.00 97.31 91 THR A C 1
ATOM 730 O O . THR A 1 91 ? 7.982 9.274 -9.108 1.00 97.31 91 THR A O 1
ATOM 733 N N . ARG A 1 92 ? 8.698 7.410 -10.107 1.00 95.56 92 ARG A N 1
ATOM 734 C CA . ARG A 1 92 ? 9.462 6.934 -8.943 1.00 95.56 92 ARG A CA 1
ATOM 735 C C . ARG A 1 92 ? 10.467 7.961 -8.415 1.00 95.56 92 ARG A C 1
ATOM 737 O O . ARG A 1 92 ? 10.736 7.989 -7.221 1.00 95.56 92 ARG A O 1
ATOM 744 N N . GLU A 1 93 ? 11.043 8.781 -9.288 1.00 94.94 93 GLU A N 1
ATOM 745 C CA . GLU A 1 93 ? 11.930 9.883 -8.907 1.00 94.94 93 GLU A CA 1
ATOM 746 C C . GLU A 1 93 ? 11.187 10.990 -8.145 1.00 94.94 93 GLU A C 1
ATOM 748 O O . GLU A 1 93 ? 11.573 11.327 -7.032 1.00 94.94 93 GLU A O 1
ATOM 753 N N . GLU A 1 94 ? 10.078 11.488 -8.688 1.00 95.44 94 GLU A N 1
ATOM 754 C CA . GLU A 1 94 ? 9.234 12.505 -8.041 1.00 95.44 94 GLU A CA 1
ATOM 755 C C . GLU A 1 94 ? 8.564 11.981 -6.763 1.00 95.44 94 GLU A C 1
ATOM 757 O O . GLU A 1 94 ? 8.353 12.722 -5.805 1.00 95.44 94 GLU A O 1
ATOM 762 N N . MET A 1 95 ? 8.246 10.686 -6.725 1.00 95.31 95 MET A N 1
ATOM 763 C CA . MET A 1 95 ? 7.645 10.031 -5.571 1.00 95.31 95 MET A CA 1
ATOM 764 C C . MET A 1 95 ? 8.587 10.030 -4.360 1.00 95.31 95 MET A C 1
ATOM 766 O O . MET A 1 95 ? 8.107 10.032 -3.231 1.00 95.31 95 MET A O 1
ATOM 770 N N . LYS A 1 96 ? 9.914 10.069 -4.559 1.00 92.88 96 LYS A N 1
ATOM 771 C CA . LYS A 1 96 ? 10.864 10.237 -3.445 1.00 92.88 96 LYS A CA 1
ATOM 772 C C . LYS A 1 96 ? 10.641 11.568 -2.733 1.00 92.88 96 LYS A C 1
ATOM 774 O O . LYS A 1 96 ? 10.476 11.575 -1.522 1.00 92.88 96 LYS A O 1
ATOM 779 N N . LEU A 1 97 ? 10.523 12.651 -3.501 1.00 92.19 97 LEU A N 1
ATOM 780 C CA . LEU A 1 97 ? 10.264 13.989 -2.965 1.00 92.19 97 LEU A CA 1
ATOM 781 C C . LEU A 1 97 ? 8.877 14.075 -2.310 1.00 92.19 97 LEU A C 1
ATOM 783 O O . LEU A 1 97 ? 8.733 14.639 -1.233 1.00 92.19 97 LEU A O 1
ATOM 787 N N . HIS A 1 98 ? 7.855 13.468 -2.923 1.00 93.62 98 HIS A N 1
ATOM 788 C CA . HIS A 1 98 ? 6.518 13.394 -2.321 1.00 93.62 98 HIS A CA 1
ATOM 789 C C . HIS A 1 98 ? 6.528 12.649 -0.977 1.00 93.62 98 HIS A C 1
ATOM 791 O O . HIS A 1 98 ? 5.888 13.092 -0.034 1.00 93.62 98 HIS A O 1
ATOM 797 N N . LYS A 1 99 ? 7.270 11.539 -0.868 1.00 90.31 99 LYS A N 1
ATOM 798 C CA . LYS A 1 99 ? 7.397 10.767 0.382 1.00 90.31 99 LYS A CA 1
ATOM 799 C C . LYS A 1 99 ? 8.147 11.531 1.478 1.00 90.31 99 LYS A C 1
ATOM 801 O O . LYS A 1 99 ? 7.897 11.283 2.651 1.00 90.31 99 LYS A O 1
ATOM 806 N N . GLU A 1 100 ? 9.052 12.433 1.107 1.00 89.00 100 GLU A N 1
ATOM 807 C CA . GLU A 1 100 ? 9.752 13.318 2.047 1.00 89.00 100 GLU A CA 1
ATOM 808 C C . GLU A 1 100 ? 8.859 14.479 2.521 1.00 89.00 100 GLU A C 1
ATOM 810 O O . GLU A 1 100 ? 8.972 14.924 3.662 1.00 89.00 100 GLU A O 1
ATOM 815 N N . SER A 1 101 ? 7.932 14.943 1.676 1.00 84.31 101 SER A N 1
ATOM 816 C CA . SER A 1 101 ? 7.002 16.029 1.992 1.00 84.31 101 SER A CA 1
ATOM 817 C C . SER A 1 101 ? 5.668 15.507 2.524 1.00 84.31 101 SER A C 1
ATOM 819 O O . SER A 1 101 ? 4.724 15.259 1.779 1.00 84.31 101 SER A O 1
ATOM 821 N N . PHE A 1 102 ? 5.547 15.428 3.844 1.00 81.00 102 PHE A N 1
ATOM 822 C CA . PHE A 1 102 ? 4.324 14.957 4.500 1.00 81.00 102 PHE A CA 1
ATOM 823 C C . PHE A 1 102 ? 3.158 15.960 4.489 1.00 81.00 102 PHE A C 1
ATOM 825 O O . PHE A 1 102 ? 2.037 15.616 4.856 1.00 81.00 102 PHE A O 1
ATOM 832 N N . SER A 1 103 ? 3.399 17.204 4.068 1.00 88.06 103 SER A N 1
ATOM 833 C CA . SER A 1 103 ? 2.390 18.273 4.036 1.00 88.06 103 SER A CA 1
ATOM 834 C C . SER A 1 103 ? 1.145 17.900 3.227 1.00 88.06 103 SER A C 1
ATOM 836 O O . SER A 1 103 ? 0.034 18.239 3.628 1.00 88.06 103 SER A O 1
ATOM 838 N N . GLU A 1 104 ? 1.317 17.139 2.142 1.00 85.50 104 GLU A N 1
ATOM 839 C CA . GLU A 1 104 ? 0.225 16.648 1.292 1.00 85.50 104 GLU A CA 1
ATOM 840 C C . GLU A 1 104 ? -0.644 15.578 1.991 1.00 85.50 104 GLU A C 1
ATOM 842 O O . GLU A 1 104 ? -1.727 15.261 1.502 1.00 85.50 104 GLU A O 1
ATOM 847 N N . HIS A 1 105 ? -0.199 15.010 3.123 1.00 94.25 105 HIS A N 1
ATOM 848 C CA . HIS A 1 105 ? -0.912 13.961 3.873 1.00 94.25 105 HIS A CA 1
ATOM 849 C C . HIS A 1 105 ? -1.551 14.459 5.175 1.00 94.25 105 HIS A C 1
ATOM 851 O O . HIS A 1 105 ? -2.345 13.732 5.768 1.00 94.25 105 HIS A O 1
ATOM 857 N N . ILE A 1 106 ? -1.257 15.688 5.618 1.00 92.88 106 ILE A N 1
ATOM 858 C CA . ILE A 1 106 ? -1.721 16.216 6.916 1.00 92.88 106 ILE A CA 1
ATOM 859 C C . ILE A 1 106 ? -3.251 16.182 7.035 1.00 92.88 106 ILE A C 1
ATOM 861 O O . ILE A 1 106 ? -3.772 15.766 8.068 1.00 92.88 106 ILE A O 1
ATOM 865 N N . SER A 1 107 ? -3.982 16.580 5.990 1.00 91.44 107 SER A N 1
ATOM 866 C CA . SER A 1 107 ? -5.452 16.561 6.009 1.00 91.44 107 SER A CA 1
ATOM 867 C C . SER A 1 107 ? -6.008 15.149 6.207 1.00 91.44 107 SER A C 1
ATOM 869 O O . SER A 1 107 ? -6.849 14.947 7.077 1.00 91.44 107 SER A O 1
ATOM 871 N N . LEU A 1 108 ? -5.474 14.164 5.478 1.00 93.12 108 LEU A N 1
ATOM 872 C CA . LEU A 1 108 ? -5.877 12.758 5.587 1.00 93.12 108 LEU A CA 1
ATOM 873 C C . LEU A 1 108 ? -5.611 12.196 6.988 1.00 93.12 108 LEU A C 1
ATOM 875 O O . LEU A 1 108 ? -6.386 11.400 7.512 1.00 93.12 108 LEU A O 1
ATOM 879 N N . ILE A 1 109 ? -4.514 12.615 7.614 1.00 93.94 109 ILE A N 1
ATOM 880 C CA . ILE A 1 109 ? -4.149 12.173 8.963 1.00 93.94 109 ILE A CA 1
ATOM 881 C C . ILE A 1 109 ? -5.067 12.783 9.999 1.00 93.94 109 ILE A C 1
ATOM 883 O O . ILE A 1 109 ? -5.467 12.086 10.927 1.00 93.94 109 ILE A O 1
ATOM 887 N N . ASN A 1 110 ? -5.426 14.053 9.841 1.00 93.50 110 ASN A N 1
ATOM 888 C CA . ASN A 1 110 ? -6.400 14.693 10.713 1.00 93.50 110 ASN A CA 1
ATOM 889 C C . ASN A 1 110 ? -7.766 14.007 10.593 1.00 93.50 110 ASN A C 1
ATOM 891 O O . ASN A 1 110 ? -8.370 13.679 11.609 1.00 93.50 110 ASN A O 1
ATOM 895 N N . GLU A 1 111 ? -8.221 13.701 9.376 1.00 93.25 111 GLU A N 1
ATOM 896 C CA . GLU A 1 111 ? -9.459 12.942 9.147 1.00 93.25 111 GLU A CA 1
ATOM 897 C C . GLU A 1 111 ? -9.413 11.551 9.794 1.00 93.25 111 GLU A C 1
ATOM 899 O O . GLU A 1 111 ? -10.352 11.147 10.488 1.00 93.25 111 GLU A O 1
ATOM 904 N N . MET A 1 112 ? -8.301 10.832 9.624 1.00 94.06 112 MET A N 1
ATOM 905 C CA . MET A 1 112 ? -8.088 9.525 10.246 1.00 94.06 112 MET A CA 1
ATOM 906 C C . MET A 1 112 ? -8.040 9.624 11.776 1.00 94.06 112 MET A C 1
ATOM 908 O O . MET A 1 112 ? -8.591 8.763 12.459 1.00 94.06 112 MET A O 1
ATOM 912 N N . SER A 1 113 ? -7.426 10.679 12.317 1.00 95.94 113 SER A N 1
ATOM 913 C CA . SER A 1 113 ? -7.317 10.913 13.761 1.00 95.94 113 SER A CA 1
ATOM 914 C C . SER A 1 113 ? -8.682 11.225 14.370 1.00 95.94 113 SER A C 1
ATOM 916 O O . SER A 1 113 ? -9.064 10.594 15.351 1.00 95.94 113 SER A O 1
ATOM 918 N N . ASN A 1 114 ? -9.465 12.100 13.735 1.00 96.19 114 ASN A N 1
ATOM 919 C CA . ASN A 1 114 ? -10.835 12.411 14.152 1.00 96.19 114 ASN A CA 1
ATOM 920 C C . ASN A 1 114 ? -11.722 11.160 14.128 1.00 96.19 114 ASN A C 1
ATOM 922 O O . ASN A 1 114 ? -12.422 10.863 15.095 1.00 96.19 114 ASN A O 1
ATOM 926 N N . SER A 1 115 ? -11.639 10.377 13.049 1.00 95.94 115 SER A N 1
ATOM 927 C CA . SER A 1 115 ? -12.376 9.113 12.931 1.00 95.94 115 SER A CA 1
ATOM 928 C C . SER A 1 115 ? -11.984 8.134 14.044 1.00 95.94 115 SER A C 1
ATOM 930 O O . SER A 1 115 ? -12.842 7.482 14.643 1.00 95.94 115 SER A O 1
ATOM 932 N N . LEU A 1 116 ? -10.690 8.049 14.367 1.00 96.62 116 LEU A N 1
ATOM 933 C CA . LEU A 1 116 ? -10.195 7.204 15.449 1.00 96.62 116 LEU A CA 1
ATOM 934 C C . LEU A 1 116 ? -10.719 7.672 16.816 1.00 96.62 116 LEU A C 1
ATOM 936 O O . LEU A 1 116 ? -11.177 6.844 17.603 1.00 96.62 116 LEU A O 1
ATOM 940 N N . GLU A 1 117 ? -10.737 8.977 17.085 1.00 97.12 117 GLU A N 1
ATOM 941 C CA . GLU A 1 117 ? -11.302 9.533 18.320 1.00 97.12 117 GLU A CA 1
ATOM 942 C C . GLU A 1 117 ? -12.793 9.217 18.480 1.00 97.12 117 GLU A C 1
ATOM 944 O O . GLU A 1 117 ? -13.235 8.837 19.566 1.00 97.12 117 GLU A O 1
ATOM 949 N N . GLU A 1 118 ? -13.576 9.312 17.405 1.00 96.88 118 GLU A N 1
ATOM 950 C CA . GLU A 1 118 ? -14.990 8.934 17.434 1.00 96.88 118 GLU A CA 1
ATOM 951 C C . GLU A 1 118 ? -15.181 7.448 17.744 1.00 96.88 118 GLU A C 1
ATOM 953 O O . GLU A 1 118 ? -16.035 7.082 18.557 1.00 96.88 118 GLU A O 1
ATOM 958 N N . THR A 1 119 ? -14.379 6.575 17.125 1.00 97.31 119 THR A N 1
ATOM 959 C CA . THR A 1 119 ? -14.445 5.135 17.415 1.00 97.31 119 THR A CA 1
ATOM 960 C C . THR A 1 119 ? -14.049 4.828 18.855 1.00 97.31 119 THR A C 1
ATOM 962 O O . THR A 1 119 ? -14.706 4.007 19.496 1.00 97.31 119 THR A O 1
ATOM 965 N N . LYS A 1 120 ? -13.053 5.534 19.399 1.00 97.94 120 LYS A N 1
ATOM 966 C CA . LYS A 1 120 ? -12.632 5.404 20.794 1.00 97.94 120 LYS A CA 1
ATOM 967 C C . LYS A 1 120 ? -13.751 5.801 21.759 1.00 97.94 120 LYS A C 1
ATOM 969 O O . LYS A 1 120 ? -14.069 5.023 22.652 1.00 97.94 120 LYS A O 1
ATOM 974 N N . LYS A 1 121 ? -14.420 6.938 21.537 1.00 97.31 121 LYS A N 1
ATOM 975 C CA . LYS A 1 121 ? -15.573 7.364 22.358 1.00 97.31 121 LYS A CA 1
ATOM 976 C C . LYS A 1 121 ? -16.699 6.327 22.344 1.00 97.31 121 LYS A C 1
ATOM 978 O O . LYS A 1 121 ? -17.289 6.022 23.379 1.00 97.31 121 LYS A O 1
ATOM 983 N N . LYS A 1 122 ? -16.987 5.744 21.173 1.00 97.19 122 LYS A N 1
ATOM 984 C CA . LYS A 1 122 ? -17.972 4.655 21.050 1.00 97.19 122 LYS A CA 1
ATOM 985 C C . LYS A 1 122 ? -17.537 3.411 21.830 1.00 97.19 122 LYS A C 1
ATOM 987 O O . LYS A 1 122 ? -18.360 2.817 22.519 1.00 97.19 122 LYS A O 1
ATOM 992 N N . GLN A 1 123 ? -16.258 3.036 21.761 1.00 96.81 123 GLN A N 1
ATOM 993 C CA . GLN A 1 123 ? -15.711 1.916 22.536 1.00 96.81 123 GLN A CA 1
ATOM 994 C C . GLN A 1 123 ? -15.802 2.152 24.048 1.00 96.81 123 GLN A C 1
ATOM 996 O O . GLN A 1 123 ? -16.183 1.237 24.774 1.00 96.81 123 GLN A O 1
ATOM 1001 N N . GLU A 1 124 ? -15.508 3.362 24.522 1.00 97.44 124 GLU A N 1
ATOM 1002 C CA . GLU A 1 124 ? -15.644 3.737 25.935 1.00 97.44 124 GLU A CA 1
ATOM 1003 C C . GLU A 1 124 ? -17.103 3.618 26.397 1.00 97.44 124 GLU A C 1
ATOM 1005 O O . GLU A 1 124 ? -17.379 2.950 27.394 1.00 97.44 124 GLU A O 1
ATOM 1010 N N . SER A 1 125 ? -18.054 4.134 25.611 1.00 96.81 125 SER A N 1
ATOM 1011 C CA . SER A 1 125 ? -19.486 3.982 25.903 1.00 96.81 125 SER A CA 1
ATOM 1012 C C . SER A 1 125 ? -19.930 2.513 25.924 1.00 96.81 125 SER A C 1
ATOM 1014 O O . SER A 1 125 ? -20.656 2.092 26.826 1.00 96.81 125 SER A O 1
ATOM 1016 N N . HIS A 1 126 ? -19.472 1.697 24.969 1.00 96.94 126 HIS A N 1
ATOM 1017 C CA . HIS A 1 126 ? -19.763 0.262 24.970 1.00 96.94 126 HIS A CA 1
ATOM 1018 C C . HIS A 1 126 ? -19.176 -0.441 26.200 1.00 96.94 126 HIS A C 1
ATOM 1020 O O . HIS A 1 126 ? -19.838 -1.301 26.777 1.00 96.94 126 HIS A O 1
ATOM 1026 N N . SER A 1 127 ? -17.973 -0.063 26.637 1.00 97.44 127 SER A N 1
ATOM 1027 C CA . SER A 1 127 ? -17.344 -0.597 27.851 1.00 97.44 127 SER A CA 1
ATOM 1028 C C . SER A 1 127 ? -18.181 -0.298 29.100 1.00 97.44 127 SER A C 1
ATOM 1030 O O . SER A 1 127 ? -18.427 -1.187 29.917 1.00 97.44 127 SER A O 1
ATOM 1032 N N . GLU A 1 128 ? -18.712 0.920 29.229 1.00 97.31 128 GLU A N 1
ATOM 1033 C CA . GLU A 1 128 ? -19.618 1.285 30.327 1.00 97.31 128 GLU A CA 1
ATOM 1034 C C . GLU A 1 128 ? -20.919 0.474 30.307 1.00 97.31 128 GLU A C 1
ATOM 1036 O O . GLU A 1 128 ? -21.363 -0.026 31.347 1.00 97.31 128 GLU A O 1
ATOM 1041 N N . GLN A 1 129 ? -21.515 0.295 29.124 1.00 97.62 129 GLN A N 1
ATOM 1042 C CA . GLN A 1 129 ? -22.715 -0.527 28.961 1.00 97.62 129 GLN A CA 1
ATOM 1043 C C . GLN A 1 129 ? -22.450 -1.987 29.338 1.00 97.62 129 GLN A C 1
ATOM 1045 O O . GLN A 1 129 ? -23.234 -2.577 30.083 1.00 97.62 129 GLN A O 1
ATOM 1050 N N . ILE A 1 130 ? -21.325 -2.552 28.893 1.00 98.00 130 ILE A N 1
ATOM 1051 C CA . ILE A 1 130 ? -20.887 -3.906 29.249 1.00 98.00 130 ILE A CA 1
ATOM 1052 C C . ILE A 1 130 ? -20.726 -4.033 30.768 1.00 98.00 130 ILE A C 1
ATOM 1054 O O . ILE A 1 130 ? -21.272 -4.957 31.370 1.00 98.00 130 ILE A O 1
ATOM 1058 N N . ASN A 1 131 ? -20.056 -3.080 31.415 1.00 97.12 131 ASN A N 1
ATOM 1059 C CA . ASN A 1 131 ? -19.882 -3.083 32.869 1.00 97.12 131 ASN A CA 1
ATOM 1060 C C . ASN A 1 131 ? -21.224 -3.010 33.616 1.00 97.12 131 ASN A C 1
ATOM 1062 O O . ASN A 1 131 ? -21.411 -3.673 34.638 1.00 97.12 131 ASN A O 1
ATOM 1066 N N . SER A 1 132 ? -22.182 -2.233 33.105 1.00 97.44 132 SER A N 1
ATOM 1067 C CA . SER A 1 132 ? -23.546 -2.175 33.643 1.00 97.44 132 SER A CA 1
ATOM 1068 C C . SER A 1 132 ? -24.277 -3.515 33.506 1.00 97.44 132 SER A C 1
ATOM 1070 O O . SER A 1 132 ? -24.920 -3.971 34.455 1.00 97.44 132 SER A O 1
ATOM 1072 N N . LEU A 1 133 ? -24.144 -4.182 32.354 1.00 97.94 133 LEU A N 1
ATOM 1073 C CA . LEU A 1 133 ? -24.716 -5.509 32.121 1.00 97.94 133 LEU A CA 1
ATOM 1074 C C . LEU A 1 133 ? -24.117 -6.561 33.058 1.00 97.94 133 LEU A C 1
ATOM 1076 O O . LEU A 1 133 ? -24.877 -7.329 33.644 1.00 97.94 133 LEU A O 1
ATOM 1080 N N . TYR A 1 134 ? -22.800 -6.545 33.276 1.00 97.56 134 TYR A N 1
ATOM 1081 C CA . TYR A 1 134 ? -22.152 -7.438 34.241 1.00 97.56 134 TYR A CA 1
ATOM 1082 C C . TYR A 1 134 ? -22.713 -7.256 35.656 1.00 97.56 134 TYR A C 1
ATOM 1084 O O . TYR A 1 134 ? -23.124 -8.230 36.278 1.00 97.56 134 TYR A O 1
ATOM 1092 N N . ARG A 1 135 ? -22.863 -6.013 36.136 1.00 97.19 135 ARG A N 1
ATOM 1093 C CA . ARG A 1 135 ? -23.460 -5.749 37.463 1.00 97.19 135 ARG A CA 1
ATOM 1094 C C . ARG A 1 135 ? -24.887 -6.286 37.588 1.00 97.19 135 ARG A C 1
ATOM 1096 O O . ARG A 1 135 ? -25.259 -6.807 38.639 1.00 97.19 135 ARG A O 1
ATOM 1103 N N . LYS A 1 136 ? -25.698 -6.146 36.534 1.00 97.88 136 LYS A N 1
ATOM 1104 C CA . LYS A 1 136 ? -27.061 -6.702 36.501 1.00 97.88 136 LYS A CA 1
ATOM 1105 C C . LYS A 1 136 ? -27.038 -8.228 36.523 1.00 97.88 136 LYS A C 1
ATOM 1107 O O . LYS A 1 136 ? -27.819 -8.818 37.262 1.00 97.88 136 LYS A O 1
ATOM 1112 N N . SER A 1 137 ? -26.144 -8.848 35.754 1.00 97.94 137 SER A N 1
ATOM 1113 C CA . SER A 1 137 ? -25.950 -10.300 35.746 1.00 97.94 137 SER A CA 1
ATOM 1114 C C . SER A 1 137 ? -25.608 -10.819 37.143 1.00 97.94 137 SER A C 1
ATOM 1116 O O . SER A 1 137 ? -26.300 -11.699 37.647 1.00 97.94 137 SER A O 1
ATOM 1118 N N . ASP A 1 138 ? -24.630 -10.206 37.814 1.00 97.88 138 ASP A N 1
ATOM 1119 C CA . ASP A 1 138 ? -24.217 -10.586 39.171 1.00 97.88 138 ASP A CA 1
ATOM 1120 C C . ASP A 1 138 ? -25.364 -10.462 40.184 1.00 97.88 138 ASP A C 1
ATOM 1122 O O . ASP A 1 138 ? -25.517 -11.289 41.086 1.00 97.88 138 ASP A O 1
ATOM 1126 N N . PHE A 1 139 ? -26.183 -9.412 40.058 1.00 97.69 139 PHE A N 1
ATOM 1127 C CA . PHE A 1 139 ? -27.354 -9.222 40.909 1.00 97.69 139 PHE A CA 1
ATOM 1128 C C . PHE A 1 139 ? -28.397 -10.323 40.691 1.00 97.69 139 PHE A C 1
ATOM 1130 O O . PHE A 1 139 ? -28.889 -10.906 41.660 1.00 97.69 139 PHE A O 1
ATOM 1137 N N . LEU A 1 140 ? -28.710 -10.631 39.430 1.00 97.56 140 LEU A N 1
ATOM 1138 C CA . LEU A 1 140 ? -29.655 -11.690 39.083 1.00 97.56 140 LEU A CA 1
ATOM 1139 C C . LEU A 1 140 ? -29.159 -13.058 39.556 1.00 97.56 140 LEU A C 1
ATOM 1141 O O . LEU A 1 140 ? -29.943 -13.827 40.106 1.00 97.56 140 LEU A O 1
ATOM 1145 N N . GLU A 1 141 ? -27.863 -13.343 39.428 1.00 97.44 141 GLU A N 1
ATOM 1146 C CA . GLU A 1 141 ? -27.275 -14.592 39.910 1.00 97.44 141 GLU A CA 1
ATOM 1147 C C . GLU A 1 141 ? -27.415 -14.734 41.434 1.00 97.44 141 GLU A C 1
ATOM 1149 O O . GLU A 1 141 ? -27.793 -15.796 41.932 1.00 97.44 141 GLU A O 1
ATOM 1154 N N . LYS A 1 142 ? -27.188 -13.651 42.189 1.00 97.56 142 LYS A N 1
ATOM 1155 C CA . LYS A 1 142 ? -27.416 -13.633 43.644 1.00 97.56 142 LYS A CA 1
ATOM 1156 C C . LYS A 1 142 ? -28.885 -13.860 43.998 1.00 97.56 142 LYS A C 1
ATOM 1158 O O . LYS A 1 142 ? -29.170 -14.629 44.914 1.00 97.56 142 LYS A O 1
ATOM 1163 N N . MET A 1 143 ? -29.819 -13.231 43.279 1.00 96.88 143 MET A N 1
ATOM 1164 C CA . MET A 1 143 ? -31.252 -13.457 43.503 1.00 96.88 143 MET A CA 1
ATOM 1165 C C . MET A 1 143 ? -31.654 -14.905 43.220 1.00 96.88 143 MET A C 1
ATOM 1167 O O . MET A 1 143 ? -32.389 -15.494 44.009 1.00 96.88 143 MET A O 1
ATOM 1171 N N . LEU A 1 144 ? -31.150 -15.494 42.132 1.00 97.25 144 LEU A N 1
ATOM 1172 C CA . LEU A 1 144 ? -31.407 -16.894 41.798 1.00 97.25 144 LEU A CA 1
ATOM 1173 C C . LEU A 1 144 ? -30.896 -17.834 42.894 1.00 97.25 144 LEU A C 1
ATOM 1175 O O . LEU A 1 144 ? -31.659 -18.687 43.340 1.00 97.25 144 LEU A O 1
ATOM 1179 N N . LYS A 1 145 ? -29.666 -17.635 43.387 1.00 96.75 145 LYS A N 1
ATOM 1180 C CA . LYS A 1 145 ? -29.099 -18.431 44.491 1.00 96.75 145 LYS A CA 1
ATOM 1181 C C . LYS A 1 145 ? -29.924 -18.320 45.773 1.00 96.75 145 LYS A C 1
ATOM 1183 O O . LYS A 1 145 ? -30.199 -19.331 46.410 1.00 96.75 145 LYS A O 1
ATOM 1188 N N . ASN A 1 146 ? -30.366 -17.114 46.132 1.00 95.75 146 ASN A N 1
ATOM 1189 C CA . ASN A 1 146 ? -31.211 -16.917 47.313 1.00 95.75 146 ASN A CA 1
ATOM 1190 C C . ASN A 1 146 ? -32.571 -17.612 47.166 1.00 95.75 146 ASN A C 1
ATOM 1192 O O . ASN A 1 146 ? -33.024 -18.280 48.090 1.00 95.75 146 ASN A O 1
ATOM 1196 N N . ASN A 1 147 ? -33.209 -17.492 46.000 1.00 93.81 147 ASN A N 1
ATOM 1197 C CA . ASN A 1 147 ? -34.486 -18.155 45.743 1.00 93.81 147 ASN A CA 1
ATOM 1198 C C . ASN A 1 147 ? -34.343 -19.683 45.756 1.00 93.81 147 ASN A C 1
ATOM 1200 O O . ASN A 1 147 ? -35.209 -20.367 46.292 1.00 93.81 147 ASN A O 1
ATOM 1204 N N . GLN A 1 148 ? -33.246 -20.220 45.211 1.00 95.62 148 GLN A N 1
ATOM 1205 C CA . GLN A 1 148 ? -32.920 -21.646 45.298 1.00 95.62 148 GLN A CA 1
ATOM 1206 C C . GLN A 1 148 ? -32.771 -22.096 46.756 1.00 95.62 148 GLN A C 1
ATOM 1208 O O . GLN A 1 148 ? -33.397 -23.074 47.154 1.00 95.62 148 GLN A O 1
ATOM 1213 N N . PHE A 1 149 ? -32.028 -21.342 47.568 1.00 94.69 149 PHE A N 1
ATOM 1214 C CA . PHE A 1 149 ? -31.852 -21.633 48.990 1.00 94.69 149 PHE A CA 1
ATOM 1215 C C . PHE A 1 149 ? -33.180 -21.634 49.768 1.00 94.69 149 PHE A C 1
ATOM 1217 O O . PHE A 1 149 ? -33.457 -22.554 50.540 1.00 94.69 149 PHE A O 1
ATOM 1224 N N . GLU A 1 150 ? -34.039 -20.632 49.555 1.00 94.12 150 GLU A N 1
ATOM 1225 C CA . GLU A 1 150 ? -35.353 -20.589 50.211 1.00 94.12 150 GLU A CA 1
ATOM 1226 C C . GLU A 1 150 ? -36.264 -21.740 49.750 1.00 94.12 150 GLU A C 1
ATOM 1228 O O . GLU A 1 150 ? -36.986 -22.320 50.566 1.00 94.12 150 GLU A O 1
ATOM 1233 N N . MET A 1 151 ? -36.188 -22.134 48.475 1.00 90.69 151 MET A N 1
ATOM 1234 C CA . MET A 1 151 ? -36.896 -23.309 47.961 1.00 90.69 151 MET A CA 1
ATOM 1235 C C . MET A 1 151 ? -36.420 -24.611 48.615 1.00 90.69 151 MET A C 1
ATOM 1237 O O . MET A 1 151 ? -37.251 -25.409 49.049 1.00 90.69 151 MET A O 1
ATOM 1241 N N . GLU A 1 152 ? -35.110 -24.825 48.745 1.00 92.12 152 GLU A N 1
ATOM 1242 C CA . GLU A 1 152 ? -34.546 -25.998 49.430 1.00 92.12 152 GLU A CA 1
ATOM 1243 C C . GLU A 1 152 ? -34.997 -26.066 50.893 1.00 92.12 152 GLU A C 1
ATOM 1245 O O . GLU A 1 152 ? -35.409 -27.117 51.386 1.00 92.12 152 GLU A O 1
ATOM 1250 N N . LYS A 1 153 ? -34.995 -24.927 51.590 1.00 90.06 153 LYS A N 1
ATOM 1251 C CA . LYS A 1 153 ? -35.481 -24.823 52.969 1.00 90.06 153 LYS A CA 1
ATOM 1252 C C . LYS A 1 153 ? -36.966 -25.166 53.091 1.00 90.06 153 LYS A C 1
ATOM 1254 O O . LYS A 1 153 ? -37.361 -25.795 54.074 1.00 90.06 153 LYS A O 1
ATOM 1259 N N . PHE A 1 154 ? -37.786 -24.759 52.121 1.00 89.00 154 PHE A N 1
ATOM 1260 C CA . PHE A 1 154 ? -39.198 -25.130 52.071 1.00 89.00 154 PHE A CA 1
ATOM 1261 C C . PHE A 1 154 ? -39.359 -26.641 51.866 1.00 89.00 154 PHE A C 1
ATOM 1263 O O . PHE A 1 154 ? -40.027 -27.286 52.668 1.00 89.00 154 PHE A O 1
ATOM 1270 N N . ILE A 1 155 ? -38.683 -27.226 50.871 1.00 85.94 155 ILE A N 1
ATOM 1271 C CA . ILE A 1 155 ? -38.722 -28.672 50.586 1.00 85.94 155 ILE A CA 1
ATOM 1272 C C . ILE A 1 155 ? -38.301 -29.494 51.817 1.00 85.94 155 ILE A C 1
ATOM 1274 O O . ILE A 1 155 ? -38.997 -30.433 52.209 1.00 85.94 155 ILE A O 1
ATOM 1278 N N . ASN A 1 156 ? -37.215 -29.097 52.484 1.00 78.06 156 ASN A N 1
ATOM 1279 C CA . ASN A 1 156 ? -36.695 -29.790 53.664 1.00 78.06 156 ASN A CA 1
ATOM 1280 C C . ASN A 1 156 ? -37.634 -29.713 54.881 1.00 78.06 156 ASN A C 1
ATOM 1282 O O . ASN A 1 156 ? -37.627 -30.617 55.710 1.00 78.06 156 ASN A O 1
ATOM 1286 N N . ARG A 1 157 ? -38.476 -28.673 54.998 1.00 75.38 157 ARG A N 1
ATOM 1287 C CA . ARG A 1 157 ? -39.481 -28.572 56.076 1.00 75.38 157 ARG A CA 1
ATOM 1288 C C . ARG A 1 157 ? -40.678 -29.505 55.896 1.00 75.38 157 ARG A C 1
ATOM 1290 O O . ARG A 1 157 ? -41.323 -29.825 56.889 1.00 75.38 157 ARG A O 1
ATOM 1297 N N . PHE A 1 158 ? -40.984 -29.922 54.668 1.00 66.06 158 PHE A N 1
ATOM 1298 C CA . PHE A 1 158 ? -42.126 -30.796 54.366 1.00 66.06 158 PHE A CA 1
ATOM 1299 C C . PHE A 1 158 ? -41.744 -32.270 54.161 1.00 66.06 158 PHE A C 1
ATOM 1301 O O . PHE A 1 158 ? -42.614 -33.080 53.854 1.00 66.06 158 PHE A O 1
ATOM 1308 N N . SER A 1 159 ? -40.481 -32.647 54.386 1.00 59.72 159 SER A N 1
ATOM 1309 C CA . SER A 1 159 ? -40.076 -34.057 54.465 1.00 59.72 159 SER A CA 1
ATOM 1310 C C . SER A 1 159 ? -40.150 -34.532 55.921 1.00 59.72 159 SER A C 1
ATOM 1312 O O . SER A 1 159 ? -39.199 -34.352 56.681 1.00 59.72 159 SER A O 1
ATOM 1314 N N . PRO A 1 160 ? -41.315 -35.060 56.340 1.00 55.34 160 PRO A N 1
ATOM 1315 C CA . PRO A 1 160 ? -41.387 -36.489 56.630 1.00 55.34 160 PRO A CA 1
ATOM 1316 C C . PRO A 1 160 ? -42.725 -37.099 56.180 1.00 55.34 160 PRO A C 1
ATOM 1318 O O . PRO A 1 160 ? -43.744 -37.004 56.864 1.00 55.34 160 PRO A O 1
ATOM 1321 N N . LEU A 1 161 ? -42.701 -37.815 55.059 1.00 49.47 161 LEU A N 1
ATOM 1322 C CA . LEU A 1 161 ? -43.538 -39.000 54.889 1.00 49.47 161 LEU A CA 1
ATOM 1323 C C . LEU A 1 161 ? -42.588 -40.181 54.727 1.00 49.47 161 LEU A C 1
ATOM 1325 O O . LEU A 1 161 ? -42.448 -40.745 53.648 1.00 49.47 161 LEU A O 1
ATOM 1329 N N . GLU A 1 162 ? -41.892 -40.517 55.816 1.00 52.25 162 GLU A N 1
ATOM 1330 C CA . GLU A 1 162 ? -41.447 -41.896 55.977 1.00 52.25 162 GLU A CA 1
ATOM 1331 C C . GLU A 1 162 ? -42.693 -42.775 55.850 1.00 52.25 162 GLU A C 1
ATOM 1333 O O . GLU A 1 162 ? -43.708 -42.562 56.525 1.00 52.25 162 GLU A O 1
ATOM 1338 N N . GLU A 1 163 ? -42.627 -43.696 54.899 1.00 53.47 163 GLU A N 1
ATOM 1339 C CA . GLU A 1 163 ? -43.648 -44.677 54.583 1.00 53.47 163 GLU A CA 1
ATOM 1340 C C . GLU A 1 163 ? -44.077 -45.386 55.873 1.00 53.47 163 GLU A C 1
ATOM 1342 O O . GLU A 1 163 ? -43.356 -46.220 56.423 1.00 53.47 163 GLU A O 1
ATOM 1347 N N . LYS A 1 164 ? -45.257 -45.043 56.405 1.00 49.22 164 LYS A N 1
ATOM 1348 C CA . LYS A 1 164 ? -45.833 -45.828 57.499 1.00 49.22 164 LYS A CA 1
ATOM 1349 C C . LYS A 1 164 ? -46.110 -47.234 56.959 1.00 49.22 164 LYS A C 1
ATOM 1351 O O . LYS A 1 164 ? -46.695 -47.346 55.879 1.00 49.22 164 LYS A O 1
ATOM 1356 N N . PRO A 1 165 ? -45.733 -48.295 57.693 1.00 48.28 165 PRO A N 1
ATOM 1357 C CA . PRO A 1 165 ? -45.920 -49.658 57.229 1.00 48.28 165 PRO A CA 1
ATOM 1358 C C . PRO A 1 165 ? -47.411 -49.894 56.997 1.00 48.28 165 PRO A C 1
ATOM 1360 O O . PRO A 1 165 ? -48.242 -49.636 57.870 1.00 48.28 165 PRO A O 1
ATOM 1363 N N . VAL A 1 166 ? -47.750 -50.352 55.794 1.00 51.97 166 VAL A N 1
ATOM 1364 C CA . VAL A 1 166 ? -49.113 -50.724 55.423 1.00 51.97 166 VAL A CA 1
ATOM 1365 C C . VAL A 1 166 ? -49.549 -51.868 56.341 1.00 51.97 166 VAL A C 1
ATOM 1367 O O . VAL A 1 166 ? -49.068 -52.993 56.220 1.00 51.97 166 VAL A O 1
ATOM 1370 N N . CYS A 1 167 ? -50.447 -51.592 57.287 1.00 42.00 167 CYS A N 1
ATOM 1371 C CA . CYS A 1 167 ? -51.109 -52.641 58.051 1.00 42.00 167 CYS A CA 1
ATOM 1372 C C . CYS A 1 167 ? -51.992 -53.452 57.091 1.00 42.00 167 CYS A C 1
ATOM 1374 O O . CYS A 1 167 ? -52.954 -52.922 56.536 1.00 42.00 167 CYS A O 1
ATOM 1376 N N . ASN A 1 168 ? -51.668 -54.735 56.905 1.00 54.75 168 ASN A N 1
ATOM 1377 C CA . ASN A 1 168 ? -52.507 -55.710 56.210 1.00 54.75 168 ASN A CA 1
ATOM 1378 C C . ASN A 1 168 ? -53.895 -55.775 56.868 1.00 54.75 168 ASN A C 1
ATOM 1380 O O . ASN A 1 168 ? -54.051 -56.374 57.932 1.00 54.75 168 ASN A O 1
ATOM 1384 N N . LEU A 1 169 ? -54.908 -55.188 56.230 1.00 43.16 169 LEU A N 1
ATOM 1385 C CA . LEU A 1 169 ? -56.307 -55.452 56.554 1.00 43.16 169 LEU A CA 1
ATOM 1386 C C . LEU A 1 169 ? -56.799 -56.626 55.707 1.00 43.16 169 LEU A C 1
ATOM 1388 O O . LEU A 1 169 ? -57.070 -56.500 54.514 1.00 43.16 169 LEU A O 1
ATOM 1392 N N . THR A 1 170 ? -56.913 -57.778 56.360 1.00 48.47 170 THR A N 1
ATOM 1393 C CA . THR A 1 170 ? -57.651 -58.946 55.886 1.00 48.47 170 THR A CA 1
ATOM 1394 C C . THR A 1 170 ? -59.099 -58.541 55.607 1.00 48.47 170 THR A C 1
ATOM 1396 O O . THR A 1 170 ? -59.827 -58.143 56.516 1.00 48.47 170 THR A O 1
ATOM 1399 N N . ILE A 1 171 ? -59.528 -58.645 54.351 1.00 42.31 171 ILE A N 1
ATOM 1400 C CA . ILE A 1 171 ? -60.932 -58.491 53.964 1.00 42.31 171 ILE A CA 1
ATOM 1401 C C . ILE A 1 171 ? -61.701 -59.691 54.533 1.00 42.31 171 ILE A C 1
ATOM 1403 O O . ILE A 1 171 ? -61.587 -60.807 54.026 1.00 42.31 171 ILE A O 1
ATOM 1407 N N . LEU A 1 172 ? -62.486 -59.476 55.593 1.00 42.78 172 LEU A N 1
ATOM 1408 C CA . LEU A 1 172 ? -63.571 -60.388 55.950 1.00 42.78 172 LEU A CA 1
ATOM 1409 C C . LEU A 1 172 ? -64.690 -60.200 54.923 1.00 42.78 172 LEU A C 1
ATOM 1411 O O . LEU A 1 172 ? -65.441 -59.229 54.963 1.00 42.78 172 LEU A O 1
ATOM 1415 N N . ASN A 1 173 ? -64.778 -61.144 53.987 1.00 41.97 173 ASN A N 1
ATOM 1416 C CA . ASN A 1 173 ? -65.938 -61.312 53.123 1.00 41.97 173 ASN A CA 1
ATOM 1417 C C . ASN A 1 173 ? -67.127 -61.787 53.964 1.00 41.97 173 ASN A C 1
ATOM 1419 O O . ASN A 1 173 ? -67.237 -62.970 54.281 1.00 41.97 173 ASN A O 1
ATOM 1423 N N . SER A 1 174 ? -68.048 -60.882 54.268 1.00 46.38 174 SER A N 1
ATOM 1424 C CA . SER A 1 174 ? -69.414 -61.222 54.657 1.00 46.38 174 SER A CA 1
ATOM 1425 C C . SER A 1 174 ? -70.399 -60.552 53.702 1.00 46.38 174 SER A C 1
ATOM 1427 O O . SER A 1 174 ? -70.930 -59.480 53.968 1.00 46.38 174 SER A O 1
ATOM 1429 N N . PHE A 1 175 ? -70.671 -61.219 52.578 1.00 40.31 175 PHE A N 1
ATOM 1430 C CA . PHE A 1 175 ? -71.901 -61.009 51.817 1.00 40.31 175 PHE A CA 1
ATOM 1431 C C . PHE A 1 175 ? -72.539 -62.357 51.463 1.00 40.31 175 PHE A C 1
ATOM 1433 O O . PHE A 1 175 ? -72.126 -63.058 50.544 1.00 40.31 175 PHE A O 1
ATOM 1440 N N . ASN A 1 176 ? -73.519 -62.696 52.302 1.00 40.44 176 ASN A N 1
ATOM 1441 C CA . ASN A 1 176 ? -74.747 -63.457 52.083 1.00 40.44 176 ASN A CA 1
ATOM 1442 C C . ASN A 1 176 ? -74.918 -64.212 50.754 1.00 40.44 176 ASN A C 1
ATOM 1444 O O . ASN A 1 176 ? -75.049 -63.611 49.686 1.00 40.44 176 ASN A O 1
ATOM 1448 N N . LYS A 1 177 ? -75.135 -65.527 50.871 1.00 41.44 177 LYS A N 1
ATOM 1449 C CA . LYS A 1 177 ? -76.013 -66.282 49.973 1.00 41.44 177 LYS A CA 1
ATOM 1450 C C . LYS A 1 177 ? -77.060 -67.042 50.791 1.00 41.44 177 LYS A C 1
ATOM 1452 O O . LYS A 1 177 ? -76.689 -67.928 51.551 1.00 41.44 177 LYS A O 1
ATOM 1457 N N . SER A 1 178 ? -78.310 -66.662 50.507 1.00 39.72 178 SER A N 1
ATOM 1458 C CA . SER A 1 178 ? -79.559 -67.444 50.526 1.00 39.72 178 SER A CA 1
ATOM 1459 C C . SER A 1 178 ? -80.134 -67.871 51.871 1.00 39.72 178 SER A C 1
ATOM 1461 O O . SER A 1 178 ? -79.576 -68.785 52.507 1.00 39.72 178 SER A O 1
#

Organism: Dictyostelium purpureum (NCBI:txid5786)

InterPro domains:
  IPR001293 Zinc finger, TRAF-type [PF02176] (42-98)
  IPR001293 Zinc finger, TRAF-type [PS50145] (41-96)
  IPR013083 Zinc finger, RING/FYVE/PHD-type [G3DSA:3.30.40.10] (15-77)

Secondary structure (DSSP, 8-state):
-----------------------EEE-TTT--EEETTTHHHIIIII-TT-EEE-TTT--EEEHHHHHHIIIII-TTSEEE-SSTT---EEEHHHHHHHHH-GGGGHHHHHHHHHHHHHHHHHHHHHHHHHHHHHHHHHHHHHHHHHHHHHHHHHHHHT--------------------

Sequence (178 aa):
MEIKFVSKEIDNSFRCKKSYNNTEAPCDLCKAPVLNSDKKSHEENYCPKKKISCQYCNKSLKREKKEKHLASKCPKVKEKCIFNGCNVEKTREEMKLHKESFSEHISLINEMSNSLEETKKKQESHSEQINSLYRKSDFLEKMLKNNQFEMEKFINRFSPLEEKPVCNLTILNSFNKS

Foldseek 3Di:
DDDDDDPDDDDPPDPDDDPDPQDWDQQPQQGDTDRPVCSVVCQPPPPQRRWDAQPFQRDTDGNVCNVVCQVPPPQRRWDADPPPPGRDIGGNVVVVVVVVDCVSCVVVVVVVVVVVVVVVVVVVVVVVVVVVVVVVVVVVVVVVVVVVVVVVVVVVVPDDPPPDPPDDDDDPDDDDDD

pLDDT: mean 82.39, std 21.42, range [29.83, 98.0]